Protein AF-A0A2E8A5W6-F1 (afdb_monomer_lite)

Sequence (87 aa):
MPTKKYSNNDLGIGSLVRDIQTGDLGLLIERADLFDNIEGHEPIWVWSMTWTGPATDSHNRHIPFIEEAIVGLLNGGVWELKDNETD

Radius of gyration: 13.96 Å; chains: 1; bounding box: 28×35×46 Å

Secondary structure (DSSP, 8-state):
-PPPPP-GGG--TT-EEEETTT--EEEEEEEEETTTTSTT----EEEEEEEESTT--TTTS---EEHHHHHHHHHTTSEEEE-----

Structure (mmCIF, N/CA/C/O backbone):
data_AF-A0A2E8A5W6-F1
#
_entry.id   AF-A0A2E8A5W6-F1
#
loop_
_atom_site.group_PDB
_atom_site.id
_atom_site.type_symbol
_atom_site.label_atom_id
_atom_site.label_alt_id
_atom_site.label_comp_id
_atom_site.label_asym_id
_atom_site.label_entity_id
_atom_site.label_seq_id
_atom_site.pdbx_PDB_ins_code
_atom_site.Cartn_x
_atom_site.Cartn_y
_atom_site.Cartn_z
_atom_site.occupancy
_atom_site.B_iso_or_equiv
_atom_site.auth_seq_id
_atom_site.auth_comp_id
_atom_site.auth_asym_id
_atom_site.auth_atom_id
_atom_site.pdbx_PDB_model_num
ATOM 1 N N . MET A 1 1 ? 6.102 20.065 -13.779 1.00 41.59 1 MET A N 1
ATOM 2 C CA . MET A 1 1 ? 4.665 19.938 -13.444 1.00 41.59 1 MET A CA 1
ATOM 3 C C . MET A 1 1 ? 4.567 19.738 -11.940 1.00 41.59 1 MET A C 1
ATOM 5 O O . MET A 1 1 ? 5.507 19.157 -11.406 1.00 41.59 1 MET A O 1
ATOM 9 N N . PRO A 1 2 ? 3.533 20.230 -11.239 1.00 48.28 2 PRO A N 1
ATOM 10 C CA . PRO A 1 2 ? 3.374 19.899 -9.828 1.00 48.28 2 PRO A CA 1
ATOM 11 C C . PRO A 1 2 ? 3.173 18.386 -9.735 1.00 48.28 2 PRO A C 1
ATOM 13 O O . PRO A 1 2 ? 2.276 17.851 -10.384 1.00 48.28 2 PRO A O 1
ATOM 16 N N . THR A 1 3 ? 4.033 17.689 -8.998 1.00 61.22 3 THR A N 1
ATOM 17 C CA . THR A 1 3 ? 3.832 16.273 -8.693 1.00 61.22 3 THR A CA 1
ATOM 18 C C . THR A 1 3 ? 2.524 16.152 -7.917 1.00 61.22 3 THR A C 1
ATOM 20 O O . THR A 1 3 ? 2.345 16.828 -6.899 1.00 61.22 3 THR A O 1
ATOM 23 N N . LYS A 1 4 ? 1.577 15.353 -8.428 1.00 75.06 4 LYS A N 1
ATOM 24 C CA . LYS A 1 4 ? 0.342 15.026 -7.706 1.00 75.06 4 LYS A CA 1
ATOM 25 C C . LYS A 1 4 ? 0.753 14.510 -6.325 1.00 75.06 4 LYS A C 1
ATOM 27 O O . LYS A 1 4 ? 1.572 13.599 -6.240 1.00 75.06 4 LYS A O 1
ATOM 32 N N . LYS A 1 5 ? 0.226 15.117 -5.260 1.00 86.75 5 LYS A N 1
ATOM 33 C CA . LYS A 1 5 ? 0.375 14.569 -3.911 1.00 86.75 5 LYS A CA 1
ATOM 34 C C . LYS A 1 5 ? -0.715 13.531 -3.695 1.00 86.75 5 LYS A C 1
ATOM 36 O O . LYS A 1 5 ? -1.887 13.841 -3.893 1.00 86.75 5 LYS A O 1
ATOM 41 N N . TYR A 1 6 ? -0.309 12.334 -3.306 1.00 89.88 6 TYR A N 1
ATOM 42 C CA . TYR A 1 6 ? -1.193 11.260 -2.889 1.00 89.88 6 TYR A CA 1
ATOM 43 C C . TYR A 1 6 ? -1.686 11.499 -1.464 1.00 89.88 6 TYR A C 1
ATOM 45 O O . TYR A 1 6 ? -1.002 12.104 -0.632 1.00 89.88 6 TYR A O 1
ATOM 53 N N . SER A 1 7 ? -2.878 10.996 -1.202 1.00 91.69 7 SER A N 1
ATOM 54 C CA . SER A 1 7 ? -3.559 10.965 0.083 1.00 91.69 7 SER A CA 1
ATOM 55 C C . SER A 1 7 ? -3.997 9.535 0.388 1.00 91.69 7 SER A C 1
ATOM 57 O O . SER A 1 7 ? -3.990 8.678 -0.493 1.00 91.69 7 SER A O 1
ATOM 59 N N . ASN A 1 8 ? -4.426 9.275 1.621 1.00 87.44 8 ASN A N 1
ATOM 60 C CA . ASN A 1 8 ? -4.918 7.953 2.016 1.00 87.44 8 ASN A CA 1
ATOM 61 C C . ASN A 1 8 ? -6.073 7.463 1.115 1.00 87.44 8 ASN A C 1
ATOM 63 O O . ASN A 1 8 ? -6.159 6.278 0.815 1.00 87.44 8 ASN A O 1
ATOM 67 N N . ASN A 1 9 ? -6.908 8.377 0.603 1.00 87.81 9 ASN A N 1
ATOM 68 C CA . ASN A 1 9 ? -8.029 8.054 -0.290 1.00 87.81 9 ASN A CA 1
ATOM 69 C C . ASN A 1 9 ? -7.602 7.651 -1.713 1.00 87.81 9 ASN A C 1
ATOM 71 O O . ASN A 1 9 ? -8.442 7.199 -2.487 1.00 87.81 9 ASN A O 1
ATOM 75 N N . ASP A 1 10 ? -6.331 7.844 -2.081 1.00 88.31 10 ASP A N 1
ATOM 76 C CA . ASP A 1 10 ? -5.792 7.389 -3.367 1.00 88.31 10 ASP A CA 1
ATOM 77 C C . ASP A 1 10 ? -5.386 5.901 -3.334 1.00 88.31 10 ASP A C 1
ATOM 79 O O . ASP A 1 10 ? -5.055 5.341 -4.378 1.00 88.31 10 ASP A O 1
ATOM 83 N N . LEU A 1 11 ? -5.397 5.253 -2.161 1.00 91.88 11 LEU A N 1
ATOM 84 C CA . LEU A 1 11 ? -5.066 3.836 -2.007 1.00 91.88 11 LEU A CA 1
ATOM 85 C C . LEU A 1 11 ? -6.330 2.972 -2.027 1.00 91.88 11 LEU A C 1
ATOM 87 O O . LEU A 1 11 ? -7.279 3.210 -1.281 1.00 91.88 11 LEU A O 1
ATOM 91 N N . GLY A 1 12 ? -6.324 1.931 -2.857 1.00 92.94 12 GLY A N 1
ATOM 92 C CA . GLY A 1 12 ? -7.395 0.946 -2.943 1.00 92.94 12 GLY A CA 1
ATOM 93 C C . GLY A 1 12 ? -6.872 -0.482 -2.838 1.00 92.94 12 GLY A C 1
ATOM 94 O O . GLY A 1 12 ? -5.718 -0.774 -3.155 1.00 92.94 12 GLY A O 1
ATOM 95 N N . ILE A 1 13 ? -7.742 -1.400 -2.411 1.00 94.25 13 ILE A N 1
ATOM 96 C CA . ILE A 1 13 ? -7.461 -2.834 -2.546 1.00 94.25 13 ILE A CA 1
ATOM 97 C C . ILE A 1 13 ? -7.318 -3.144 -4.039 1.00 94.25 13 ILE A C 1
ATOM 99 O O . ILE A 1 13 ? -8.147 -2.733 -4.850 1.00 94.25 13 ILE A O 1
ATOM 103 N N . GLY A 1 14 ? -6.254 -3.855 -4.396 1.00 93.44 14 GLY A N 1
ATOM 104 C CA . GLY A 1 14 ? -5.870 -4.136 -5.775 1.00 93.44 14 GLY A CA 1
ATOM 105 C C . GLY A 1 14 ? -5.008 -3.052 -6.426 1.00 93.44 14 GLY A C 1
ATOM 106 O O . GLY A 1 14 ? -4.554 -3.259 -7.548 1.00 93.44 14 GLY A O 1
ATOM 107 N N . SER A 1 15 ? -4.735 -1.925 -5.756 1.00 93.19 15 SER A N 1
ATOM 108 C CA . SER A 1 15 ? -3.763 -0.951 -6.257 1.00 93.19 15 SER A CA 1
ATOM 109 C C . SER A 1 15 ? -2.377 -1.588 -6.348 1.00 93.19 15 SER A C 1
ATOM 111 O O . SER A 1 15 ? -1.914 -2.247 -5.411 1.00 93.19 15 SER A O 1
ATOM 113 N N . LEU A 1 16 ? -1.705 -1.366 -7.476 1.00 93.88 16 LEU A N 1
ATOM 114 C CA . LEU A 1 16 ? -0.335 -1.802 -7.696 1.00 93.88 16 LEU A CA 1
ATOM 115 C C . LEU A 1 16 ? 0.610 -0.634 -7.415 1.00 93.88 16 LEU A C 1
ATOM 117 O O . LEU A 1 16 ? 0.469 0.446 -7.987 1.00 93.88 16 LEU A O 1
ATOM 121 N N . VAL A 1 17 ? 1.592 -0.852 -6.551 1.00 94.00 17 VAL A N 1
ATOM 122 C CA . VAL A 1 17 ? 2.711 0.067 -6.344 1.00 94.00 17 VAL A CA 1
ATOM 123 C C . VAL A 1 17 ? 3.978 -0.526 -6.932 1.00 94.00 17 VAL A C 1
ATOM 125 O O . VAL A 1 17 ? 4.162 -1.742 -6.961 1.00 94.00 17 VAL A O 1
ATOM 128 N N . ARG A 1 18 ? 4.880 0.339 -7.377 1.00 93.88 18 ARG A N 1
ATOM 129 C CA . ARG A 1 18 ? 6.221 -0.039 -7.802 1.00 93.88 18 ARG A CA 1
ATOM 130 C C . ARG A 1 18 ? 7.254 0.684 -6.963 1.00 93.88 18 ARG A C 1
ATOM 132 O O . ARG A 1 18 ? 7.199 1.902 -6.823 1.00 93.88 18 ARG A O 1
ATOM 139 N N . ASP A 1 19 ? 8.225 -0.066 -6.467 1.00 93.12 19 ASP A N 1
ATOM 140 C CA . ASP A 1 19 ? 9.448 0.478 -5.899 1.00 93.12 19 ASP A CA 1
ATOM 141 C C . ASP A 1 19 ? 10.353 0.969 -7.032 1.00 93.12 19 ASP A C 1
ATOM 143 O O . ASP A 1 19 ? 10.768 0.190 -7.892 1.00 93.12 19 ASP A O 1
ATOM 147 N N . ILE A 1 20 ? 10.636 2.270 -7.072 1.00 93.06 20 ILE A N 1
ATOM 148 C CA . ILE A 1 20 ? 11.387 2.877 -8.177 1.00 93.06 20 ILE A CA 1
ATOM 149 C C . ILE A 1 20 ? 12.859 2.451 -8.134 1.00 93.06 20 ILE A C 1
ATOM 151 O O . ILE A 1 20 ? 13.495 2.336 -9.183 1.00 93.06 20 ILE A O 1
ATOM 155 N N . GLN A 1 21 ? 13.402 2.188 -6.943 1.00 91.12 21 GLN A N 1
ATOM 156 C CA . GLN A 1 21 ? 14.808 1.841 -6.779 1.00 91.12 21 GLN A CA 1
ATOM 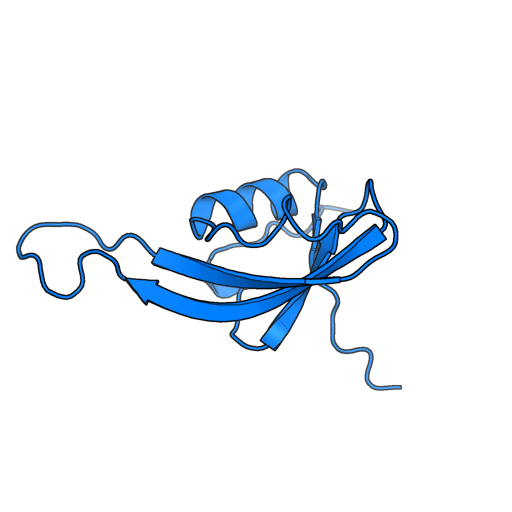157 C C . GLN A 1 21 ? 15.085 0.404 -7.219 1.00 91.12 21 GLN A C 1
ATOM 159 O O . GLN A 1 21 ? 16.077 0.153 -7.905 1.00 91.12 21 GLN A O 1
ATOM 164 N N . THR A 1 22 ? 14.238 -0.540 -6.811 1.00 90.94 22 THR A N 1
ATOM 165 C CA . THR A 1 22 ? 14.457 -1.962 -7.109 1.00 90.94 22 THR A CA 1
ATOM 166 C C . THR A 1 22 ? 13.696 -2.442 -8.336 1.00 90.94 22 THR A C 1
ATOM 168 O O . THR A 1 22 ? 14.102 -3.410 -8.971 1.00 90.94 22 THR A O 1
ATOM 171 N N . GLY A 1 23 ? 12.605 -1.770 -8.698 1.00 90.62 23 GLY A N 1
ATOM 172 C CA . GLY A 1 23 ? 11.661 -2.246 -9.700 1.00 90.62 23 GLY A CA 1
ATOM 173 C C . GLY A 1 23 ? 10.692 -3.307 -9.179 1.00 90.62 23 GLY A C 1
ATOM 174 O O . GLY A 1 23 ? 9.939 -3.845 -9.988 1.00 90.62 23 GLY A O 1
ATOM 175 N N . ASP A 1 24 ? 10.694 -3.602 -7.874 1.00 91.38 24 ASP A N 1
ATOM 176 C CA . ASP A 1 24 ? 9.736 -4.533 -7.276 1.00 91.38 24 ASP A CA 1
ATOM 177 C C . ASP A 1 24 ? 8.313 -3.974 -7.361 1.00 91.38 24 ASP A C 1
ATOM 179 O O . ASP A 1 24 ? 8.085 -2.766 -7.278 1.00 91.38 24 ASP A O 1
ATOM 183 N N . LEU A 1 25 ? 7.348 -4.873 -7.497 1.00 92.44 25 LEU A N 1
ATOM 184 C CA . LEU A 1 25 ? 5.928 -4.574 -7.545 1.00 92.44 25 LEU A CA 1
ATOM 185 C C . LEU A 1 25 ? 5.258 -5.076 -6.269 1.00 92.44 25 LEU A C 1
ATOM 187 O O . LEU A 1 25 ? 5.461 -6.221 -5.867 1.00 92.44 25 LEU A O 1
ATOM 191 N N . GLY A 1 26 ? 4.459 -4.216 -5.648 1.00 92.50 26 GLY A N 1
ATOM 192 C CA . GLY A 1 26 ? 3.656 -4.511 -4.471 1.00 92.50 26 GLY A CA 1
ATOM 193 C C . GLY A 1 26 ? 2.175 -4.382 -4.798 1.00 92.50 26 GLY A C 1
ATOM 194 O O . GLY A 1 26 ? 1.739 -3.341 -5.277 1.00 92.50 26 GLY A O 1
ATOM 195 N N . L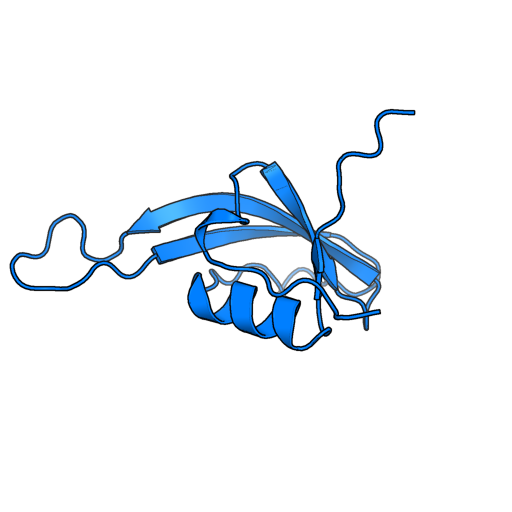EU A 1 27 ? 1.390 -5.420 -4.534 1.00 93.31 27 LEU A N 1
ATOM 196 C CA . LEU A 1 27 ? -0.065 -5.381 -4.651 1.00 93.31 27 LEU A CA 1
ATOM 197 C C . LEU A 1 27 ? -0.682 -5.183 -3.265 1.00 93.31 27 LEU A C 1
ATOM 199 O O . LEU A 1 27 ? -0.395 -5.955 -2.348 1.00 93.31 27 LEU A O 1
ATOM 203 N N . LEU A 1 28 ? -1.524 -4.161 -3.121 1.00 93.94 28 LEU A N 1
ATOM 204 C CA . LEU A 1 28 ? -2.274 -3.878 -1.898 1.00 93.94 28 LEU A CA 1
ATOM 205 C C . LEU A 1 28 ? -3.436 -4.879 -1.790 1.00 93.94 28 LEU A C 1
ATOM 207 O O . LEU A 1 28 ? -4.368 -4.820 -2.588 1.00 93.94 28 LEU A O 1
ATOM 211 N N . ILE A 1 29 ? -3.378 -5.822 -0.846 1.00 94.25 29 ILE A N 1
ATOM 212 C CA . ILE A 1 29 ? -4.332 -6.948 -0.775 1.00 94.25 29 ILE A CA 1
ATOM 213 C C . ILE A 1 29 ? -5.457 -6.669 0.214 1.00 94.25 29 ILE A C 1
ATOM 215 O O . ILE A 1 29 ? -6.627 -6.848 -0.109 1.00 94.25 29 ILE A O 1
ATOM 219 N N . GLU A 1 30 ? -5.108 -6.237 1.423 1.00 94.44 30 GLU A N 1
ATOM 220 C CA . GLU A 1 30 ? -6.067 -6.046 2.511 1.00 94.44 30 GLU A CA 1
ATOM 221 C C . GLU A 1 30 ? -5.724 -4.792 3.300 1.00 94.44 30 GLU A C 1
ATOM 223 O O . GLU A 1 30 ? -4.548 -4.463 3.471 1.00 94.44 30 GLU A O 1
ATOM 228 N N . ARG A 1 31 ? -6.762 -4.131 3.811 1.00 94.38 31 ARG A N 1
ATOM 229 C CA . ARG A 1 31 ? -6.679 -2.950 4.668 1.00 94.38 31 ARG A CA 1
ATOM 230 C C . ARG A 1 31 ? -7.481 -3.214 5.935 1.00 94.38 31 ARG A C 1
ATOM 232 O O . ARG A 1 31 ? -8.645 -3.596 5.837 1.00 94.38 31 ARG A O 1
ATOM 239 N N . ALA A 1 32 ? -6.879 -2.995 7.097 1.00 94.56 32 ALA A N 1
ATOM 240 C CA . ALA A 1 32 ? -7.531 -3.192 8.390 1.00 94.56 32 ALA A CA 1
ATOM 241 C C . ALA A 1 32 ? -7.245 -2.019 9.332 1.00 94.56 32 ALA A C 1
ATOM 243 O O . ALA A 1 32 ? -6.141 -1.475 9.311 1.00 94.56 32 ALA A O 1
ATOM 244 N N . ASP A 1 33 ? -8.226 -1.648 10.153 1.00 95.06 33 ASP A N 1
ATOM 245 C CA . ASP A 1 33 ? -8.019 -0.741 11.282 1.00 95.06 33 ASP A CA 1
ATOM 246 C C . ASP A 1 33 ? -7.631 -1.567 12.511 1.00 95.06 33 ASP A C 1
ATOM 248 O O . ASP A 1 33 ? -8.383 -2.431 12.965 1.00 95.06 33 ASP A O 1
ATOM 252 N N . LEU A 1 34 ? -6.437 -1.313 13.046 1.00 92.81 34 LEU A N 1
ATOM 253 C CA . LEU A 1 34 ? -5.940 -2.003 14.235 1.00 92.81 34 LEU A CA 1
ATOM 254 C C . LEU A 1 34 ? -6.732 -1.666 15.506 1.00 92.81 34 LEU A C 1
ATOM 256 O O . LEU A 1 34 ? -6.674 -2.430 16.471 1.00 92.81 34 LEU A O 1
ATOM 260 N N . PHE A 1 35 ? -7.451 -0.544 15.516 1.00 94.44 35 PHE A N 1
ATOM 261 C CA . PHE A 1 35 ? -8.196 -0.043 16.669 1.00 94.44 35 PHE A CA 1
ATOM 262 C C . PHE A 1 35 ? -9.716 -0.139 16.499 1.00 94.44 35 PHE A C 1
ATOM 264 O O . PHE A 1 35 ? -10.433 0.341 17.369 1.00 94.44 35 PHE A O 1
ATOM 271 N N . ASP A 1 36 ? -10.218 -0.842 15.475 1.00 93.75 36 ASP A N 1
ATOM 272 C CA . ASP A 1 36 ? -11.661 -0.958 15.174 1.00 93.75 36 ASP A CA 1
ATOM 273 C C . ASP A 1 36 ? -12.506 -1.424 16.380 1.00 93.75 36 ASP A C 1
ATOM 275 O O . ASP A 1 36 ? -13.671 -1.072 16.532 1.00 93.75 36 ASP A O 1
ATOM 279 N N . ASN A 1 37 ? -11.897 -2.188 17.294 1.00 91.56 37 ASN A N 1
ATOM 280 C CA . ASN A 1 37 ? -12.548 -2.714 18.498 1.00 91.56 37 ASN A CA 1
ATOM 281 C C . ASN A 1 37 ? -12.019 -2.106 19.811 1.00 91.56 37 ASN A C 1
ATOM 283 O O . ASN A 1 37 ? -12.239 -2.673 20.883 1.00 91.56 37 ASN A O 1
ATOM 287 N N . ILE A 1 38 ? -11.289 -0.989 19.752 1.00 93.50 38 ILE A N 1
ATOM 288 C CA . ILE A 1 38 ? -10.701 -0.322 20.919 1.00 93.50 38 ILE A CA 1
ATOM 289 C C . ILE A 1 38 ? -11.288 1.089 21.032 1.00 93.50 38 ILE A C 1
ATOM 291 O O . ILE A 1 38 ? -10.928 1.999 20.290 1.00 93.50 38 ILE A O 1
ATOM 295 N N . GLU A 1 39 ? -12.190 1.281 21.996 1.00 92.06 39 GLU A N 1
ATOM 296 C CA . GLU A 1 39 ? -12.867 2.564 22.207 1.00 92.06 39 GLU A CA 1
ATOM 297 C C . GLU A 1 39 ? -11.898 3.700 22.575 1.00 92.06 39 GLU A C 1
ATOM 299 O O . GLU A 1 39 ? -10.970 3.526 23.366 1.00 92.06 39 GLU A O 1
ATOM 304 N N . GLY A 1 40 ? -12.163 4.899 22.047 1.00 91.75 40 GLY A N 1
ATOM 305 C CA . GLY A 1 40 ? -11.428 6.122 22.390 1.00 91.75 40 GLY A CA 1
ATOM 306 C C . GLY A 1 40 ? -10.097 6.309 21.658 1.00 91.75 40 GLY A C 1
ATOM 307 O O . GLY A 1 40 ? -9.353 7.230 21.997 1.00 91.75 40 GLY A O 1
ATOM 308 N N . HIS A 1 41 ? -9.802 5.469 20.665 1.00 93.69 41 HIS A N 1
ATOM 309 C CA . HIS A 1 41 ? -8.627 5.593 19.811 1.00 93.69 41 HIS A CA 1
ATOM 310 C C . HIS A 1 41 ? -9.010 6.036 18.399 1.00 93.69 41 HIS A C 1
ATOM 312 O O . HIS A 1 41 ? -10.038 5.634 17.862 1.00 93.69 41 HIS A O 1
ATOM 318 N N . GLU A 1 42 ? -8.159 6.868 17.801 1.00 91.06 42 GLU A N 1
ATOM 319 C CA . GLU A 1 42 ? -8.229 7.154 16.369 1.00 91.06 42 GLU A CA 1
ATOM 320 C C . GLU A 1 42 ? -7.783 5.916 15.574 1.00 91.06 42 GLU A C 1
ATOM 322 O O . GLU A 1 42 ? -6.887 5.193 16.031 1.00 91.06 42 GLU A O 1
ATOM 327 N N . PRO A 1 43 ? -8.375 5.671 14.394 1.00 91.19 43 PRO A N 1
ATOM 328 C CA . PRO A 1 43 ? -8.065 4.498 13.592 1.00 91.19 43 PRO A CA 1
ATOM 329 C C . PRO A 1 43 ? -6.602 4.511 13.138 1.00 91.19 43 PRO A C 1
ATOM 331 O O . PRO A 1 43 ? -6.079 5.545 12.716 1.00 91.19 43 PRO A O 1
ATOM 334 N N . ILE A 1 44 ? -5.953 3.344 13.169 1.00 93.56 44 ILE A N 1
ATOM 335 C CA . ILE A 1 44 ? -4.632 3.143 12.554 1.00 93.56 44 ILE A CA 1
ATOM 336 C C . ILE A 1 44 ? -4.770 2.080 11.479 1.00 93.56 44 ILE A C 1
ATOM 338 O O . ILE A 1 44 ? -4.890 0.887 11.766 1.00 93.56 44 ILE A O 1
ATOM 342 N N . TRP A 1 45 ? -4.719 2.535 10.229 1.00 94.94 45 TRP A N 1
ATOM 343 C CA . TRP A 1 45 ? -4.878 1.680 9.065 1.00 94.94 45 TRP A CA 1
ATOM 344 C C . TRP A 1 45 ? -3.561 1.006 8.697 1.00 94.94 45 TRP A C 1
ATOM 346 O O . TRP A 1 45 ? -2.536 1.658 8.482 1.00 94.94 45 TRP A O 1
ATOM 356 N N . VAL A 1 46 ? -3.605 -0.317 8.578 1.00 94.94 46 VAL A N 1
ATOM 357 C CA . VAL A 1 46 ? 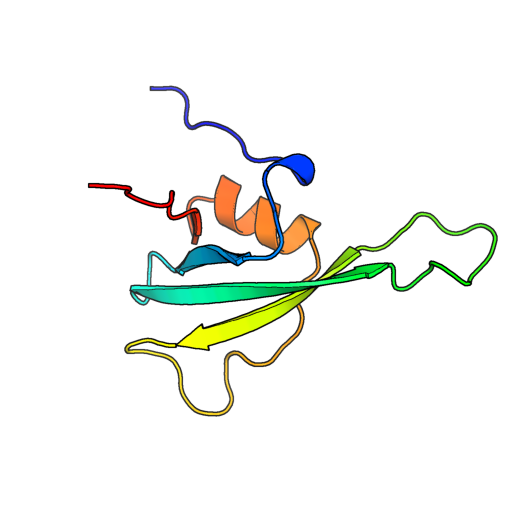-2.495 -1.133 8.090 1.00 94.94 46 VAL A CA 1
ATOM 358 C C . VAL A 1 46 ? -2.880 -1.876 6.824 1.00 94.94 46 VAL A C 1
ATOM 360 O O . VAL A 1 46 ? -4.020 -2.306 6.648 1.00 94.94 46 VAL A O 1
ATOM 363 N N . TRP A 1 47 ? -1.891 -2.047 5.960 1.00 94.69 47 TRP A N 1
ATOM 364 C CA . TRP A 1 47 ? -1.995 -2.723 4.685 1.00 94.69 47 TRP A CA 1
ATOM 365 C C . TRP A 1 47 ? -1.196 -4.020 4.692 1.00 94.69 47 TRP A C 1
ATOM 367 O O . TRP A 1 47 ? 0.002 -4.038 4.990 1.00 94.69 47 TRP A O 1
ATOM 377 N N . SER A 1 48 ? -1.868 -5.097 4.298 1.00 92.62 48 SER A N 1
ATOM 378 C CA . SER A 1 48 ? -1.226 -6.326 3.848 1.00 92.62 48 SER A CA 1
ATOM 379 C C . SER A 1 48 ? -0.883 -6.185 2.369 1.00 92.62 48 SER A C 1
ATOM 381 O O . SER A 1 48 ? -1.728 -5.794 1.555 1.00 92.62 48 SER A O 1
ATOM 383 N N . MET A 1 49 ? 0.364 -6.489 2.015 1.00 91.88 49 MET A N 1
ATOM 384 C CA . MET A 1 49 ? 0.883 -6.320 0.661 1.00 91.88 49 MET A CA 1
ATOM 385 C C . MET A 1 49 ? 1.605 -7.582 0.206 1.00 91.88 49 MET A C 1
ATOM 387 O O . MET A 1 49 ? 2.374 -8.177 0.960 1.00 91.88 49 MET A O 1
ATOM 391 N N . THR A 1 50 ? 1.395 -7.966 -1.051 1.00 90.69 50 THR A N 1
ATOM 392 C CA . THR A 1 50 ? 2.186 -9.022 -1.695 1.00 90.69 50 THR A CA 1
ATOM 393 C C . THR A 1 50 ? 3.196 -8.390 -2.629 1.00 90.69 50 THR A C 1
ATOM 395 O O . THR A 1 50 ? 2.815 -7.629 -3.514 1.00 90.69 50 THR A O 1
ATOM 398 N N . TRP A 1 51 ? 4.470 -8.724 -2.449 1.00 90.69 51 TRP A N 1
ATOM 399 C CA . TRP A 1 51 ? 5.558 -8.191 -3.258 1.00 90.69 51 TRP A CA 1
ATOM 400 C C . TRP A 1 51 ? 6.147 -9.247 -4.187 1.00 90.69 51 TRP A C 1
ATOM 402 O O . TRP A 1 51 ? 6.256 -10.419 -3.830 1.00 90.69 51 TRP A O 1
ATOM 412 N N . THR A 1 52 ? 6.567 -8.820 -5.373 1.00 89.50 52 THR A N 1
ATOM 413 C CA . THR A 1 52 ? 7.328 -9.631 -6.325 1.00 89.50 52 THR A CA 1
ATOM 414 C C . THR A 1 52 ? 8.258 -8.745 -7.144 1.00 89.50 52 THR A C 1
ATOM 416 O O . THR A 1 52 ? 7.939 -7.588 -7.408 1.00 89.50 52 THR A O 1
ATOM 419 N N . GLY A 1 53 ? 9.405 -9.263 -7.566 1.00 88.06 53 GLY A N 1
ATOM 420 C CA . GLY A 1 53 ? 10.331 -8.505 -8.389 1.00 88.06 53 GLY A CA 1
ATOM 421 C C . GLY A 1 53 ? 11.772 -8.995 -8.325 1.00 88.06 53 GLY A C 1
ATOM 422 O O . GLY A 1 53 ? 12.071 -10.028 -7.720 1.00 88.06 53 GLY A O 1
ATOM 423 N N . PRO A 1 54 ? 12.682 -8.267 -8.985 1.00 84.69 54 PRO A N 1
ATOM 424 C CA . PRO A 1 54 ? 14.087 -8.645 -9.093 1.00 84.69 54 PRO A CA 1
ATOM 425 C C . PRO A 1 54 ? 14.844 -8.593 -7.758 1.00 84.69 54 PRO A C 1
ATOM 427 O O . PRO A 1 54 ? 15.906 -9.205 -7.662 1.00 84.69 54 PRO A O 1
ATOM 430 N N . ALA A 1 55 ? 14.332 -7.882 -6.746 1.00 83.94 55 ALA A N 1
ATOM 431 C CA . ALA A 1 55 ? 14.974 -7.747 -5.439 1.00 83.94 55 ALA A CA 1
ATOM 432 C C . ALA A 1 55 ? 14.145 -8.325 -4.280 1.00 83.94 55 ALA A C 1
ATOM 434 O O . ALA A 1 55 ? 14.561 -8.229 -3.124 1.00 83.94 55 ALA A O 1
ATOM 435 N N . THR A 1 56 ? 13.001 -8.960 -4.553 1.00 77.44 56 THR A N 1
ATOM 436 C CA . THR A 1 56 ? 12.294 -9.740 -3.531 1.00 77.44 56 THR A CA 1
ATOM 437 C C . THR A 1 56 ? 13.016 -11.058 -3.277 1.00 77.44 56 THR A C 1
ATOM 439 O O . THR A 1 56 ? 12.979 -11.962 -4.109 1.00 77.44 56 THR A O 1
ATOM 442 N N . ASP A 1 57 ? 13.636 -11.187 -2.107 1.00 69.06 57 ASP A N 1
ATOM 443 C CA . ASP A 1 57 ? 13.914 -12.490 -1.508 1.00 69.06 57 ASP A CA 1
ATOM 444 C C . ASP A 1 57 ? 12.754 -12.914 -0.589 1.00 69.06 57 ASP A C 1
ATOM 446 O O . ASP A 1 57 ? 11.868 -12.122 -0.259 1.00 69.06 57 ASP A O 1
ATOM 450 N N . SER A 1 58 ? 12.744 -14.181 -0.171 1.00 60.03 58 SER A N 1
ATOM 451 C CA . SER A 1 58 ? 11.675 -14.766 0.650 1.00 60.03 58 SER A CA 1
ATOM 452 C C . SER A 1 58 ? 11.533 -14.161 2.058 1.00 60.03 58 SER A C 1
ATOM 454 O O . SER A 1 58 ? 10.685 -14.620 2.819 1.00 60.03 58 SER A O 1
ATOM 456 N N . HIS A 1 59 ? 12.358 -13.181 2.441 1.00 58.91 59 HIS A N 1
ATOM 457 C CA . HIS A 1 59 ? 12.417 -12.656 3.806 1.00 58.91 59 HIS A CA 1
ATOM 458 C C . HIS A 1 59 ? 12.105 -11.156 3.897 1.00 58.91 59 HIS A C 1
ATOM 460 O O . HIS A 1 59 ? 11.551 -10.721 4.904 1.00 58.91 59 HIS A O 1
ATOM 466 N N . ASN A 1 60 ? 12.418 -10.356 2.873 1.00 56.25 60 ASN A N 1
ATOM 467 C CA . ASN A 1 60 ? 12.491 -8.901 3.033 1.00 56.25 60 ASN A CA 1
ATOM 468 C C . ASN A 1 60 ? 11.184 -8.114 2.823 1.00 56.25 60 ASN A C 1
ATOM 470 O O . ASN A 1 60 ? 11.148 -6.940 3.188 1.00 56.25 60 ASN A O 1
ATOM 474 N N . ARG A 1 61 ? 10.103 -8.692 2.270 1.00 66.06 61 ARG A N 1
ATOM 475 C CA . ARG A 1 61 ? 8.905 -7.898 1.893 1.00 66.06 61 ARG A CA 1
ATOM 476 C C . ARG A 1 61 ? 7.532 -8.465 2.290 1.00 66.06 61 ARG A C 1
ATOM 478 O O . ARG A 1 61 ? 6.530 -8.117 1.679 1.00 66.06 61 ARG A O 1
ATOM 485 N N . HIS A 1 62 ? 7.450 -9.273 3.346 1.00 66.44 62 HIS A N 1
ATOM 486 C CA . HIS A 1 62 ? 6.165 -9.766 3.889 1.00 66.44 62 HIS A CA 1
ATOM 487 C C . HIS A 1 62 ? 5.704 -9.032 5.161 1.00 66.44 62 HIS A C 1
ATOM 489 O O . HIS A 1 62 ? 4.946 -9.578 5.960 1.00 66.44 62 HIS A O 1
ATOM 495 N N . ILE A 1 63 ? 6.183 -7.806 5.380 1.00 76.56 63 ILE A N 1
ATOM 496 C CA . ILE A 1 63 ? 5.845 -7.009 6.564 1.00 76.56 63 ILE A CA 1
ATOM 497 C C . ILE A 1 63 ? 4.645 -6.105 6.227 1.00 76.56 63 ILE A C 1
ATOM 499 O O . ILE A 1 63 ? 4.648 -5.497 5.155 1.00 76.56 63 ILE A O 1
ATOM 503 N N . PRO A 1 64 ? 3.628 -5.996 7.103 1.00 83.06 64 PRO A N 1
ATOM 504 C CA . PRO A 1 64 ? 2.544 -5.031 6.934 1.00 83.06 64 PRO A CA 1
ATOM 505 C C . PRO A 1 64 ? 3.051 -3.586 6.959 1.00 83.06 64 PRO A C 1
ATOM 507 O O . PRO A 1 64 ? 3.994 -3.263 7.684 1.00 83.06 64 PRO A O 1
ATOM 510 N N . PHE A 1 65 ? 2.386 -2.697 6.224 1.00 92.06 65 PHE A N 1
ATOM 511 C CA . PHE A 1 65 ? 2.722 -1.272 6.182 1.00 92.06 65 PHE A CA 1
ATOM 512 C C . PHE A 1 65 ? 1.597 -0.428 6.772 1.00 92.06 65 PHE A C 1
ATOM 514 O O . PHE A 1 65 ? 0.430 -0.656 6.477 1.00 92.06 65 PHE A O 1
ATOM 521 N N . ILE A 1 66 ? 1.941 0.579 7.574 1.00 94.75 66 ILE A N 1
ATOM 522 C CA . ILE A 1 66 ? 0.980 1.607 7.993 1.00 94.75 66 ILE A CA 1
ATOM 523 C C . ILE A 1 66 ? 0.636 2.480 6.777 1.00 94.75 66 ILE A C 1
ATOM 525 O O . ILE A 1 66 ? 1.517 2.820 5.982 1.00 94.75 66 ILE A O 1
ATOM 529 N N . GLU A 1 67 ? -0.635 2.846 6.630 1.00 94.88 67 GLU A N 1
ATOM 530 C CA . GLU A 1 67 ? -1.147 3.617 5.495 1.00 94.88 67 GLU A CA 1
ATOM 531 C C . GLU A 1 67 ? -0.393 4.937 5.276 1.00 94.88 67 GLU A C 1
ATOM 533 O O . GLU A 1 67 ? 0.037 5.235 4.159 1.00 94.88 67 GLU A O 1
ATOM 538 N N . GLU A 1 68 ? -0.129 5.687 6.346 1.00 94.19 68 GLU A N 1
ATOM 539 C CA . GLU A 1 68 ? 0.628 6.939 6.293 1.00 94.19 68 GLU A CA 1
ATOM 540 C C . GLU A 1 68 ? 2.055 6.734 5.768 1.00 94.19 68 GLU A C 1
ATOM 542 O O . GLU A 1 68 ? 2.596 7.603 5.079 1.00 94.19 68 GLU A O 1
ATOM 547 N N . ALA A 1 69 ? 2.674 5.584 6.058 1.00 94.00 69 ALA A N 1
ATOM 548 C CA . ALA A 1 69 ? 4.012 5.269 5.569 1.00 94.00 69 ALA A CA 1
ATOM 549 C C . ALA A 1 69 ? 4.004 5.026 4.053 1.00 94.00 69 ALA A C 1
ATOM 551 O O . ALA A 1 69 ? 4.885 5.529 3.354 1.00 94.00 69 ALA A O 1
ATOM 552 N N . ILE A 1 70 ? 2.987 4.331 3.530 1.00 94.69 70 ILE A N 1
ATOM 553 C CA . ILE A 1 70 ? 2.811 4.127 2.083 1.00 94.69 70 ILE A CA 1
ATOM 554 C C . ILE A 1 70 ? 2.642 5.477 1.383 1.00 94.69 70 ILE A C 1
ATOM 556 O O . ILE A 1 70 ? 3.355 5.773 0.423 1.00 94.69 70 ILE A O 1
ATOM 560 N N . VAL A 1 71 ? 1.748 6.331 1.889 1.00 95.00 71 VAL A N 1
ATOM 561 C CA . VAL A 1 71 ? 1.523 7.675 1.332 1.00 95.00 71 VAL A CA 1
ATOM 562 C C . VAL A 1 71 ? 2.796 8.521 1.393 1.00 95.00 71 VAL A C 1
ATOM 564 O O . VAL A 1 71 ? 3.107 9.243 0.443 1.00 95.00 71 VAL A O 1
ATOM 567 N N . GLY A 1 72 ? 3.568 8.411 2.475 1.00 95.31 72 GLY A N 1
ATOM 568 C CA . GLY A 1 72 ? 4.875 9.051 2.608 1.00 95.31 72 GLY A CA 1
ATOM 569 C C . GLY A 1 72 ? 5.870 8.604 1.534 1.00 95.31 72 GLY A C 1
ATOM 570 O O . GLY A 1 72 ? 6.514 9.451 0.917 1.00 95.31 72 GLY A O 1
ATOM 571 N N . LEU A 1 73 ? 5.964 7.299 1.262 1.00 94.88 73 LEU A N 1
ATOM 572 C CA . LEU A 1 73 ? 6.854 6.731 0.240 1.00 94.88 73 LEU A CA 1
ATOM 573 C C . LEU A 1 73 ? 6.451 7.143 -1.181 1.00 94.88 73 LEU A C 1
ATOM 575 O O . LEU A 1 73 ? 7.318 7.486 -1.989 1.00 94.88 73 LEU A O 1
ATOM 579 N N . LEU A 1 74 ? 5.146 7.173 -1.466 1.00 94.56 74 LEU A N 1
ATOM 580 C CA . LEU A 1 74 ? 4.602 7.662 -2.735 1.00 94.56 74 LEU A CA 1
ATOM 581 C C . LEU A 1 74 ? 4.909 9.150 -2.944 1.00 94.56 74 LEU A C 1
ATOM 583 O O . LEU A 1 74 ? 5.444 9.556 -3.973 1.00 94.56 74 LEU A O 1
ATOM 587 N N . ASN A 1 75 ? 4.621 9.978 -1.941 1.00 94.69 75 ASN A N 1
ATOM 588 C CA . ASN A 1 75 ? 4.874 11.418 -2.008 1.00 94.69 75 ASN A CA 1
ATOM 589 C C . ASN A 1 75 ? 6.365 11.770 -1.995 1.00 94.69 75 ASN A C 1
ATOM 591 O O . ASN A 1 75 ? 6.753 12.815 -2.519 1.00 94.69 75 ASN A O 1
ATOM 595 N N . GLY A 1 76 ? 7.195 10.911 -1.404 1.00 93.62 76 GLY A N 1
ATOM 596 C CA . GLY A 1 76 ? 8.649 11.014 -1.435 1.00 93.62 76 GLY A CA 1
ATOM 597 C C . GLY A 1 76 ? 9.263 10.620 -2.778 1.00 93.62 76 GLY A C 1
ATOM 598 O O . GLY A 1 76 ? 10.462 10.812 -2.958 1.00 93.62 76 GLY A O 1
ATOM 599 N N . GLY A 1 77 ? 8.473 10.078 -3.714 1.00 91.94 77 GLY A N 1
ATOM 600 C CA . GLY A 1 77 ? 8.973 9.578 -4.994 1.00 91.94 77 GLY A CA 1
ATOM 601 C C . GLY A 1 77 ? 9.881 8.357 -4.843 1.00 91.94 77 GLY A C 1
ATOM 602 O O . GLY A 1 77 ? 10.745 8.135 -5.686 1.00 91.94 77 GLY A O 1
ATOM 603 N N . VAL A 1 78 ? 9.721 7.596 -3.755 1.00 93.88 78 VAL A N 1
ATOM 604 C CA . VAL A 1 78 ? 10.387 6.299 -3.560 1.00 93.88 78 VAL A CA 1
ATOM 605 C C . VAL A 1 78 ? 9.580 5.214 -4.264 1.00 93.88 78 VAL A C 1
ATOM 607 O O . VAL A 1 78 ? 10.141 4.355 -4.944 1.00 93.88 78 VAL A O 1
ATOM 610 N N . TRP A 1 79 ? 8.255 5.282 -4.130 1.00 94.12 79 TRP A N 1
ATOM 611 C CA . TRP A 1 79 ? 7.306 4.409 -4.811 1.00 94.12 79 TRP A CA 1
ATOM 612 C C . TRP A 1 79 ? 6.438 5.204 -5.789 1.00 94.12 79 TRP A C 1
ATOM 614 O O . TRP A 1 79 ? 6.239 6.407 -5.626 1.00 94.12 79 TRP A O 1
ATOM 624 N N . GLU A 1 80 ? 5.872 4.515 -6.774 1.00 94.38 80 GLU A N 1
ATOM 625 C CA . GLU A 1 80 ? 4.842 5.048 -7.670 1.00 94.38 80 GLU A CA 1
ATOM 626 C C . GLU A 1 80 ? 3.616 4.132 -7.690 1.00 94.38 80 GLU A C 1
ATOM 628 O O . GLU A 1 80 ? 3.756 2.909 -7.639 1.00 94.38 80 GLU A O 1
ATOM 633 N N . LEU A 1 81 ? 2.414 4.710 -7.781 1.00 92.81 81 LEU A N 1
ATOM 634 C CA . LEU A 1 81 ? 1.218 3.945 -8.128 1.00 92.81 81 LEU A CA 1
ATOM 635 C C . LEU A 1 81 ? 1.255 3.642 -9.624 1.00 92.81 81 LEU A C 1
ATOM 637 O O . LEU A 1 81 ? 1.479 4.532 -10.445 1.00 92.81 81 LEU A O 1
ATOM 641 N N . LYS A 1 82 ? 1.047 2.375 -9.971 1.00 88.75 82 LYS A N 1
ATOM 642 C CA . LYS A 1 82 ? 0.790 1.966 -11.344 1.00 88.75 82 LYS A CA 1
ATOM 643 C C . LYS A 1 82 ? -0.703 2.077 -11.584 1.00 88.75 82 LYS A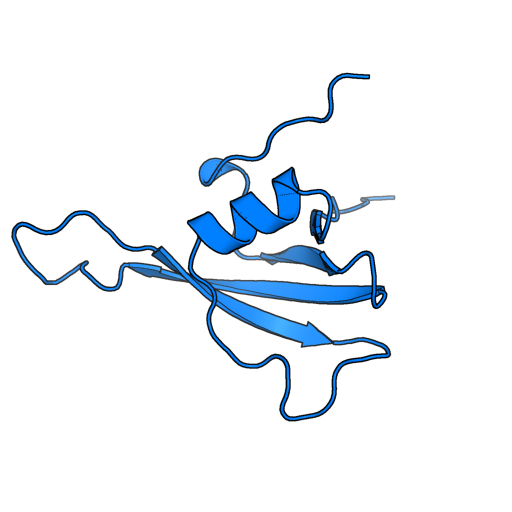 C 1
ATOM 645 O O . LYS A 1 82 ? -1.486 1.334 -10.995 1.00 88.75 82 LYS A 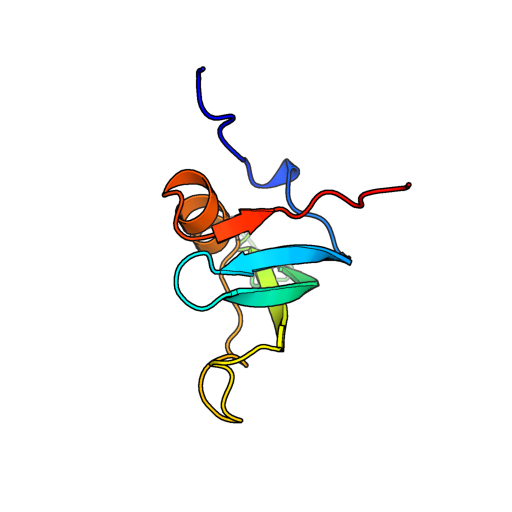O 1
ATOM 650 N N . ASP A 1 83 ? -1.080 3.021 -12.437 1.00 73.75 83 ASP A N 1
ATOM 651 C CA . ASP A 1 83 ? -2.422 3.035 -12.997 1.00 73.75 83 ASP A CA 1
ATOM 652 C C . ASP A 1 83 ? -2.632 1.730 -13.776 1.00 73.75 83 ASP A C 1
ATOM 654 O O . ASP A 1 83 ? -1.697 1.197 -14.383 1.00 73.75 83 ASP A O 1
ATOM 658 N N . ASN A 1 84 ? -3.855 1.200 -13.746 1.00 56.12 84 ASN A N 1
ATOM 659 C CA . ASN A 1 84 ? -4.237 0.144 -14.672 1.00 56.12 84 ASN A CA 1
ATOM 660 C C . ASN A 1 84 ? -4.170 0.753 -16.076 1.00 56.12 84 ASN A C 1
ATOM 662 O O . ASN A 1 84 ? -5.102 1.443 -16.488 1.00 56.12 84 ASN A O 1
ATOM 666 N N . GLU A 1 85 ? -3.064 0.547 -16.788 1.00 46.41 85 GLU A N 1
ATOM 667 C CA . GLU A 1 85 ? -2.992 0.784 -18.225 1.00 46.41 85 GLU A CA 1
ATOM 668 C C . GLU A 1 85 ? -3.979 -0.194 -18.879 1.00 46.41 85 GLU A C 1
ATOM 670 O O . GLU A 1 85 ? -3.658 -1.339 -19.182 1.00 4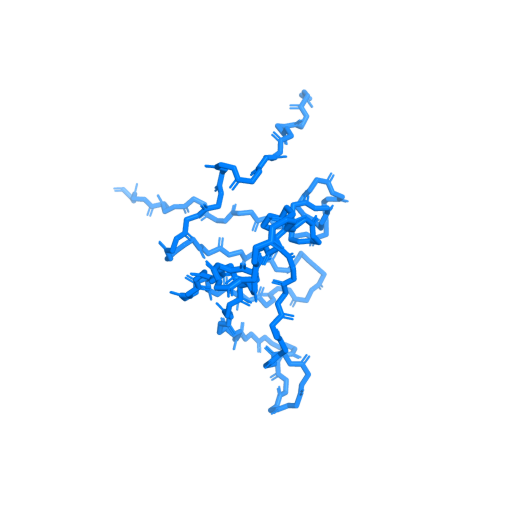6.41 85 GLU A O 1
ATOM 675 N N . THR A 1 86 ? -5.242 0.213 -18.999 1.00 41.72 86 THR A N 1
ATOM 676 C CA . THR A 1 86 ? -6.116 -0.340 -20.029 1.00 41.72 86 THR A CA 1
ATOM 677 C C . THR A 1 86 ? -5.601 0.196 -21.355 1.00 41.72 86 THR A C 1
ATOM 679 O O . THR A 1 86 ? -5.775 1.386 -21.627 1.00 41.72 86 THR A O 1
ATOM 682 N N . ASP A 1 87 ? -4.929 -0.682 -22.100 1.00 36.31 87 ASP A N 1
ATOM 683 C CA . ASP A 1 87 ? -4.618 -0.537 -23.528 1.00 36.31 87 ASP A CA 1
ATOM 684 C C . ASP A 1 87 ? -5.826 -0.045 -24.351 1.00 36.31 87 ASP A C 1
ATOM 686 O O . ASP A 1 87 ? -6.966 -0.511 -24.091 1.00 36.31 87 ASP A O 1
#

Foldseek 3Di:
DPDDQDDLVVDDQQWWKAQPVFRKIKGFHDKDFPCPPPPPDDTWIKTQIDIDHPPDDPPDPRDIDTSVVVSVCCRVVRMDTDDPPPD

pLDDT: mean 85.9, std 14.38, range [36.31, 95.31]